Protein AF-A0A7S2D6R3-F1 (afdb_monomer)

Sequence (116 aa):
TDEGGFSVARVTYSDDLDENDLMPSELEATLEKSEKLAELVPLWEALVRKTKSERVPDHLEKVRGDIGPMPADPSARALWVAALINPLPGMGVAYEIRPAILVAETASKRVEVALK

Organism: NCBI:txid236787

Mean predicted aligned error: 8.8 Å

Radius of gyration: 18.96 Å; Cα contacts (8 Å, |Δi|>4): 96; chains: 1; bounding box: 46×34×59 Å

Foldseek 3Di:
DDDDPDDDPPDDDDPPADPVPDDPVLVVVLLVLLVVLVVCVVVVVVVCVVVVLDPDPPNLVVLCVVLDDQDSDLLSNLVSLLCNQQPVVHSPPDDNQVVQLVPDRYSSSSSVSSVD

Structure (mmCIF, N/CA/C/O backbone):
data_AF-A0A7S2D6R3-F1
#
_entry.id   AF-A0A7S2D6R3-F1
#
loop_
_atom_site.group_PDB
_atom_site.id
_atom_site.type_symbol
_atom_site.label_atom_id
_atom_site.label_alt_id
_atom_site.label_comp_id
_atom_site.label_asym_id
_atom_site.label_entity_id
_atom_site.label_seq_id
_atom_site.pdbx_PDB_ins_code
_atom_site.Cartn_x
_atom_site.Cartn_y
_atom_site.Cartn_z
_atom_site.occupancy
_atom_site.B_iso_or_equiv
_atom_site.auth_seq_id
_atom_site.auth_comp_id
_atom_site.auth_asym_id
_atom_site.auth_atom_id
_atom_site.pdbx_PDB_model_num
ATOM 1 N N . THR A 1 1 ? -27.758 -23.585 -41.526 1.00 54.66 1 THR A N 1
ATOM 2 C CA . THR A 1 1 ? -26.889 -24.687 -41.077 1.00 54.66 1 THR A CA 1
ATOM 3 C C . THR A 1 1 ? -25.875 -24.842 -42.177 1.00 54.66 1 THR A C 1
ATOM 5 O O . THR A 1 1 ? -26.246 -25.303 -43.244 1.00 54.66 1 THR A O 1
ATOM 8 N N . ASP A 1 2 ? -24.709 -24.221 -42.144 1.00 45.75 2 ASP A N 1
ATOM 9 C CA . ASP A 1 2 ? -23.708 -23.941 -41.102 1.00 45.75 2 ASP A CA 1
ATOM 10 C C . ASP A 1 2 ? -22.897 -22.698 -41.597 1.00 45.75 2 ASP A C 1
ATOM 12 O O . ASP A 1 2 ? -23.130 -22.265 -42.721 1.00 45.75 2 ASP A O 1
ATOM 16 N N . GLU A 1 3 ? -22.004 -21.975 -40.913 1.00 46.28 3 GLU A N 1
ATOM 17 C CA . GLU A 1 3 ? -21.092 -22.293 -39.816 1.00 46.28 3 GLU A CA 1
ATOM 18 C C . GLU A 1 3 ? -20.435 -20.974 -39.321 1.00 46.28 3 GLU A C 1
ATOM 20 O O . GLU A 1 3 ? -19.996 -20.151 -40.122 1.00 46.28 3 GLU A O 1
ATOM 25 N N . GLY A 1 4 ? -20.359 -20.773 -38.001 1.00 50.31 4 GLY A N 1
ATOM 26 C CA . GLY A 1 4 ? -19.228 -20.110 -37.325 1.00 50.31 4 GLY A CA 1
ATOM 27 C C . GLY A 1 4 ? -18.845 -18.663 -37.677 1.00 50.31 4 GLY A C 1
ATOM 28 O O . GLY A 1 4 ? -17.738 -18.415 -38.145 1.00 50.31 4 GLY A O 1
ATOM 29 N N . GLY A 1 5 ? -19.680 -17.682 -37.323 1.00 50.44 5 GLY A N 1
ATOM 30 C CA . GLY A 1 5 ? -19.335 -16.251 -37.351 1.00 50.44 5 GLY A CA 1
ATOM 31 C C . GLY A 1 5 ? -18.432 -15.789 -36.198 1.00 50.44 5 GLY A C 1
ATOM 32 O O . GLY A 1 5 ? -18.817 -14.891 -35.454 1.00 50.44 5 GLY A O 1
ATOM 33 N N . PHE A 1 6 ? -17.243 -16.374 -36.037 1.00 52.97 6 PHE A N 1
ATOM 34 C CA . PHE A 1 6 ? -16.243 -15.888 -35.079 1.00 52.97 6 PHE A CA 1
ATOM 35 C C . PHE A 1 6 ? -14.984 -15.429 -35.814 1.00 52.97 6 PHE A C 1
ATOM 37 O O . PHE A 1 6 ? -14.222 -16.236 -36.343 1.00 52.97 6 PHE A O 1
ATOM 44 N N . SER A 1 7 ? -14.743 -14.117 -35.836 1.00 55.19 7 SER A N 1
ATOM 45 C CA . SER A 1 7 ? -13.450 -13.568 -36.236 1.00 55.19 7 SER A CA 1
ATOM 46 C C . SER A 1 7 ? -12.462 -13.773 -35.091 1.00 55.19 7 SER A C 1
ATOM 48 O O . SER A 1 7 ? -12.637 -13.199 -34.015 1.00 55.19 7 SER A O 1
ATOM 50 N N . VAL A 1 8 ? -11.425 -14.577 -35.314 1.00 54.44 8 VAL A N 1
ATOM 51 C CA . VAL A 1 8 ? -10.291 -14.680 -34.391 1.00 54.44 8 VAL A CA 1
ATOM 52 C C . VAL A 1 8 ? -9.673 -13.288 -34.267 1.00 54.44 8 VAL A C 1
ATOM 54 O O . VAL A 1 8 ? -9.152 -12.747 -35.244 1.00 54.44 8 VAL A O 1
ATOM 57 N N . ALA A 1 9 ? -9.778 -12.674 -33.088 1.00 57.47 9 ALA A N 1
ATOM 58 C CA . ALA A 1 9 ? -9.101 -11.415 -32.817 1.00 57.47 9 ALA A CA 1
ATOM 59 C C . ALA A 1 9 ? -7.593 -11.644 -32.971 1.00 57.47 9 ALA A C 1
ATOM 61 O O . ALA A 1 9 ? -7.029 -12.562 -32.375 1.00 57.47 9 ALA A O 1
ATOM 62 N N . ARG A 1 10 ? -6.941 -10.828 -33.802 1.00 46.16 10 ARG A N 1
ATOM 63 C CA . ARG A 1 10 ? -5.490 -10.861 -33.984 1.00 46.16 10 ARG A CA 1
ATOM 64 C C . ARG A 1 10 ? -4.854 -10.252 -32.735 1.00 46.16 10 ARG A C 1
ATOM 66 O O . ARG A 1 10 ? -4.629 -9.051 -32.678 1.00 46.16 10 ARG A O 1
ATOM 73 N N . VAL A 1 11 ? -4.6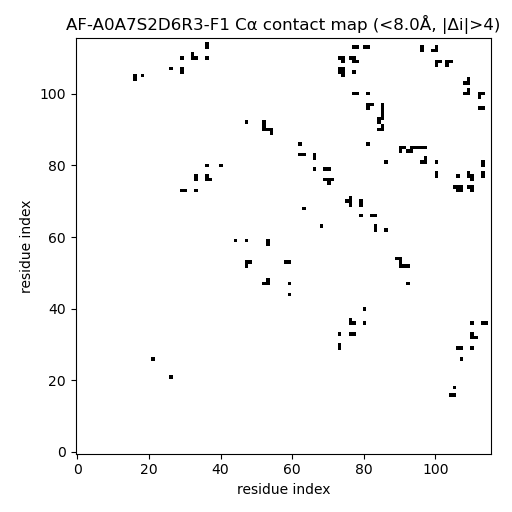51 -11.081 -31.716 1.00 54.34 11 VAL A N 1
ATOM 74 C CA . VAL A 1 11 ? -3.940 -10.701 -30.495 1.00 54.34 11 VAL A CA 1
ATOM 75 C C . VAL A 1 11 ? -2.457 -10.648 -30.836 1.00 54.34 11 VAL A C 1
ATOM 77 O O . VAL A 1 11 ? -1.811 -11.677 -31.017 1.00 54.34 11 VAL A O 1
ATOM 80 N N . THR A 1 12 ? -1.927 -9.442 -30.976 1.00 48.41 12 THR A N 1
ATOM 81 C CA . THR A 1 12 ? -0.494 -9.192 -30.847 1.00 48.41 12 THR A CA 1
ATOM 82 C C . THR A 1 12 ? -0.225 -8.900 -29.385 1.00 48.41 12 THR A C 1
ATOM 84 O O . THR A 1 12 ? -0.788 -7.951 -28.8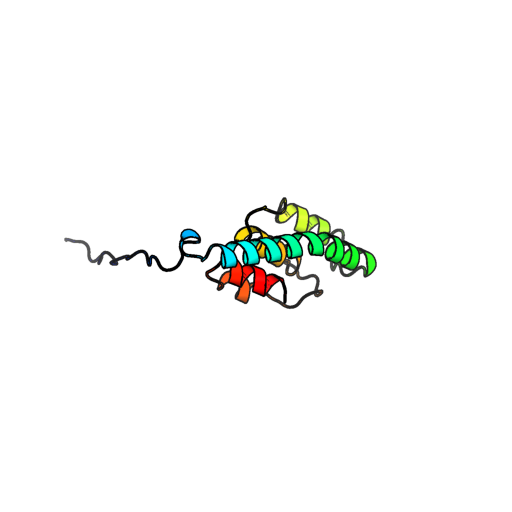39 1.00 48.41 12 THR A O 1
ATOM 87 N N . TYR A 1 13 ? 0.608 -9.726 -28.754 1.00 51.16 13 TYR A N 1
ATOM 88 C CA . TYR A 1 13 ? 1.263 -9.326 -27.518 1.00 51.16 13 TYR A CA 1
ATOM 89 C C . TYR A 1 13 ? 2.069 -8.071 -27.856 1.00 51.16 13 TYR A C 1
ATOM 91 O O . TYR A 1 13 ? 2.856 -8.077 -28.799 1.00 51.16 13 TYR A O 1
ATOM 99 N N . SER A 1 14 ? 1.741 -6.964 -27.199 1.00 49.88 14 SER A N 1
ATOM 100 C CA . SER A 1 14 ? 2.591 -5.784 -27.235 1.00 49.88 14 SER A CA 1
ATOM 101 C C . SER A 1 14 ? 3.783 -6.133 -26.350 1.00 49.88 14 SER A C 1
ATOM 103 O O . SER A 1 14 ? 3.605 -6.464 -25.179 1.00 49.88 14 SER A O 1
ATOM 105 N N . ASP A 1 15 ? 4.975 -6.123 -26.941 1.00 48.41 15 ASP A N 1
ATOM 106 C CA . ASP A 1 15 ? 6.249 -6.306 -26.238 1.00 48.41 15 ASP A CA 1
ATOM 107 C C . ASP A 1 15 ? 6.555 -5.113 -25.303 1.00 48.41 15 ASP A C 1
ATOM 109 O O . ASP A 1 15 ? 7.606 -5.063 -24.684 1.00 48.41 15 ASP A O 1
ATOM 113 N N . ASP A 1 16 ? 5.643 -4.143 -25.154 1.00 49.28 16 ASP A N 1
ATOM 114 C CA . ASP A 1 16 ? 5.930 -2.844 -24.535 1.00 49.28 16 ASP A CA 1
ATOM 115 C C . ASP A 1 16 ? 6.027 -2.876 -22.997 1.00 49.28 16 ASP A C 1
ATOM 117 O O . ASP A 1 16 ? 6.115 -1.817 -22.376 1.00 49.28 16 ASP A O 1
ATOM 121 N N . LEU A 1 17 ? 5.964 -4.045 -22.349 1.00 52.66 17 LEU A N 1
ATOM 122 C CA . LEU A 1 17 ? 5.870 -4.149 -20.887 1.00 52.66 17 LEU A CA 1
ATOM 123 C C . LEU A 1 17 ? 6.591 -5.372 -20.307 1.00 52.66 17 LEU A C 1
ATOM 125 O O . LEU A 1 17 ? 6.100 -5.969 -19.346 1.00 52.66 17 LEU A O 1
ATOM 129 N N . ASP A 1 18 ? 7.740 -5.764 -20.856 1.00 53.62 18 ASP A N 1
ATOM 130 C CA . ASP A 1 18 ? 8.614 -6.665 -20.110 1.00 53.62 18 ASP A CA 1
ATOM 131 C C . ASP A 1 18 ? 9.485 -5.828 -19.160 1.00 53.62 18 ASP A C 1
ATOM 133 O O . ASP A 1 18 ? 10.173 -4.898 -19.579 1.00 53.62 18 ASP A O 1
ATOM 137 N N . GLU A 1 19 ? 9.476 -6.132 -17.860 1.00 52.06 19 GLU A N 1
ATOM 138 C CA . GLU A 1 19 ? 10.388 -5.492 -16.891 1.00 52.06 19 GLU A CA 1
ATOM 139 C C . GLU A 1 19 ? 11.866 -5.701 -17.283 1.00 52.06 19 GLU A C 1
ATOM 141 O O . GLU A 1 19 ? 12.746 -4.976 -16.816 1.00 52.06 19 GLU A O 1
ATOM 146 N N . ASN A 1 20 ? 12.114 -6.648 -18.195 1.00 52.19 20 ASN A N 1
ATOM 147 C CA . ASN A 1 20 ? 13.385 -6.920 -18.855 1.00 52.19 20 ASN A CA 1
ATOM 148 C C . 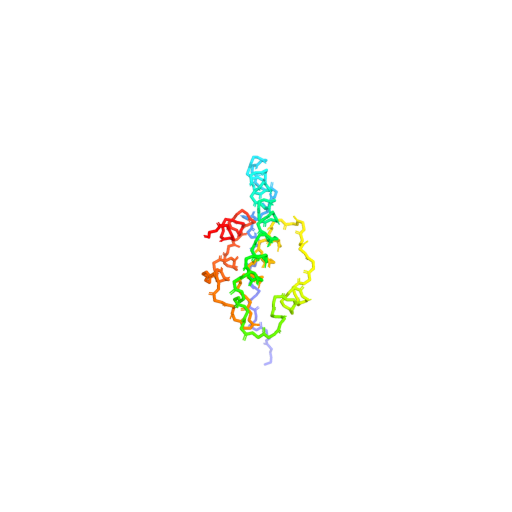ASN A 1 20 ? 13.873 -5.809 -19.811 1.00 52.19 20 ASN A C 1
ATOM 150 O O . ASN A 1 20 ? 15.062 -5.801 -20.129 1.00 52.19 20 ASN A O 1
ATOM 154 N N . ASP A 1 21 ? 13.013 -4.872 -20.229 1.00 60.00 21 ASP A N 1
ATOM 155 C CA . ASP A 1 21 ? 13.383 -3.730 -21.086 1.00 60.00 21 ASP A CA 1
ATOM 156 C C . ASP A 1 21 ? 13.747 -2.462 -20.293 1.00 60.00 21 ASP A C 1
ATOM 158 O O . ASP A 1 21 ? 14.126 -1.439 -20.873 1.00 60.00 21 ASP A O 1
ATOM 162 N N . LEU A 1 22 ? 13.663 -2.507 -18.959 1.00 65.31 22 LEU A N 1
ATOM 163 C CA . LEU A 1 22 ? 14.112 -1.403 -18.116 1.00 65.31 22 LEU A CA 1
ATOM 164 C C . LEU A 1 22 ? 15.634 -1.302 -18.127 1.00 65.31 22 LEU A C 1
ATOM 166 O O . LEU A 1 22 ? 16.359 -2.292 -17.984 1.00 65.31 22 LEU A O 1
ATOM 170 N N . MET A 1 23 ? 16.137 -0.070 -18.193 1.00 79.06 23 MET A N 1
ATOM 171 C CA . MET A 1 23 ? 17.556 0.160 -17.963 1.00 79.06 23 MET A CA 1
ATOM 172 C C . MET A 1 23 ? 17.899 -0.300 -16.535 1.00 79.06 23 MET A C 1
ATOM 174 O O . MET A 1 23 ? 17.127 -0.027 -15.611 1.00 79.06 23 MET A O 1
ATOM 178 N N . PRO A 1 24 ? 19.065 -0.931 -16.288 1.00 83.88 24 PRO A N 1
ATOM 179 C CA . PRO A 1 24 ? 19.418 -1.432 -14.955 1.00 83.88 24 PRO A CA 1
ATOM 180 C C . PRO A 1 24 ? 19.277 -0.394 -13.829 1.00 83.88 24 PRO A C 1
ATOM 182 O O . PRO A 1 24 ? 18.852 -0.725 -12.726 1.00 83.88 24 PRO A O 1
ATOM 185 N N . SER A 1 25 ? 19.555 0.880 -14.123 1.00 87.00 25 SER A N 1
ATOM 186 C CA . SER A 1 25 ? 19.377 1.994 -13.185 1.00 87.00 25 SER A CA 1
ATOM 187 C C . SER A 1 25 ? 17.914 2.268 -12.812 1.00 87.00 25 SER A C 1
ATOM 189 O O . SER A 1 25 ? 17.633 2.715 -11.704 1.00 87.00 25 SER A O 1
ATOM 191 N N . GLU A 1 26 ? 16.970 2.036 -13.725 1.00 87.38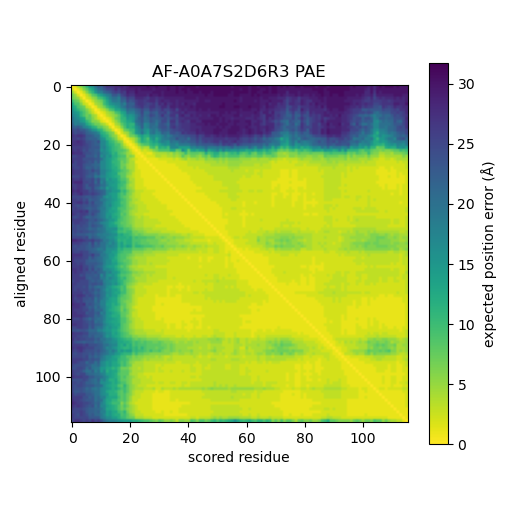 26 GLU A N 1
ATOM 192 C CA . GLU A 1 26 ? 15.535 2.227 -13.476 1.00 87.38 26 GLU A CA 1
ATOM 193 C C . GLU A 1 26 ? 14.972 1.095 -12.618 1.00 87.38 26 GLU A C 1
ATOM 195 O O . GLU A 1 26 ? 14.153 1.337 -11.725 1.00 87.38 26 GLU A O 1
ATOM 200 N N . LEU A 1 27 ? 15.452 -0.129 -12.847 1.00 89.06 27 LEU A N 1
ATOM 201 C CA . LEU A 1 27 ? 15.147 -1.275 -12.000 1.00 89.06 27 LEU A CA 1
ATOM 202 C C . LEU A 1 27 ? 15.671 -1.054 -10.574 1.00 89.06 27 LEU A C 1
ATOM 204 O O . LEU A 1 27 ? 14.910 -1.193 -9.618 1.00 89.06 27 LEU A O 1
ATOM 208 N N . GLU A 1 28 ? 16.930 -0.634 -10.422 1.00 93.25 28 GLU A N 1
ATOM 209 C CA . GLU A 1 28 ? 17.525 -0.330 -9.113 1.00 93.25 28 GLU A CA 1
ATOM 210 C C . GLU A 1 28 ? 16.745 0.766 -8.372 1.00 93.25 28 GLU A C 1
ATOM 212 O O . GLU A 1 28 ? 16.371 0.588 -7.212 1.00 93.25 28 GLU A O 1
ATOM 217 N N . ALA A 1 29 ? 16.393 1.858 -9.058 1.00 94.38 29 ALA A N 1
ATOM 218 C CA . ALA A 1 29 ? 15.581 2.924 -8.476 1.00 94.38 29 ALA A CA 1
ATOM 219 C C . ALA A 1 29 ? 14.175 2.444 -8.063 1.00 94.38 29 ALA A C 1
ATOM 221 O O . ALA A 1 29 ? 13.623 2.898 -7.057 1.00 94.38 29 ALA A O 1
ATOM 222 N N . THR A 1 30 ? 13.579 1.525 -8.827 1.00 95.62 30 THR A N 1
ATOM 223 C CA . THR A 1 30 ? 12.273 0.930 -8.505 1.00 95.62 30 THR A CA 1
ATOM 224 C C . THR A 1 30 ? 12.362 0.051 -7.260 1.00 95.62 30 THR A C 1
ATOM 226 O O . THR A 1 30 ? 11.500 0.147 -6.383 1.00 95.62 30 THR A O 1
ATOM 229 N N . LEU A 1 31 ? 13.420 -0.755 -7.143 1.00 96.38 31 LEU A N 1
ATOM 230 C CA . LEU A 1 31 ? 13.691 -1.574 -5.962 1.00 96.38 31 LEU A CA 1
ATOM 231 C C . LEU A 1 31 ? 13.919 -0.704 -4.722 1.00 96.38 31 LEU A C 1
ATOM 233 O O . LEU A 1 31 ? 13.299 -0.949 -3.692 1.00 96.38 31 LEU A O 1
ATOM 237 N N . GLU A 1 32 ? 14.715 0.362 -4.827 1.00 97.31 32 GLU A N 1
ATOM 238 C CA . GLU A 1 32 ? 14.962 1.284 -3.711 1.00 97.31 32 GLU A CA 1
ATOM 239 C C . GLU A 1 32 ? 13.660 1.926 -3.203 1.00 97.31 32 GLU A C 1
ATOM 241 O O . GLU A 1 32 ? 13.388 1.963 -2.001 1.00 97.31 32 GLU A O 1
ATOM 246 N N . LYS A 1 33 ? 12.811 2.408 -4.119 1.00 97.81 33 LYS A N 1
ATOM 247 C CA . LYS A 1 33 ? 11.494 2.958 -3.766 1.00 97.81 33 LYS A CA 1
ATOM 248 C C . LYS A 1 33 ? 10.572 1.894 -3.156 1.00 97.81 33 LYS A C 1
ATOM 250 O O . LYS A 1 33 ? 9.821 2.194 -2.229 1.00 97.81 33 LYS A O 1
ATOM 255 N N . SER A 1 34 ? 10.632 0.662 -3.655 1.00 98.06 34 SER A N 1
ATOM 256 C CA . SER A 1 34 ? 9.879 -0.464 -3.104 1.00 98.06 34 SER A CA 1
ATOM 257 C C . SER A 1 34 ? 10.310 -0.781 -1.670 1.00 98.06 34 SER A C 1
ATOM 259 O O . SER A 1 34 ? 9.461 -1.017 -0.810 1.00 98.06 34 SER A O 1
ATOM 261 N N . GLU A 1 35 ? 11.609 -0.774 -1.368 1.00 98.06 35 GLU A N 1
ATOM 262 C CA . GLU A 1 35 ? 12.115 -0.980 -0.001 1.00 98.06 35 GLU A CA 1
ATOM 263 C C . GLU A 1 35 ? 11.684 0.153 0.935 1.00 98.06 35 GLU A C 1
ATOM 265 O O . GLU A 1 35 ? 11.192 -0.106 2.031 1.00 98.06 35 GLU A O 1
ATOM 270 N N . LYS A 1 36 ? 11.704 1.404 0.463 1.00 97.75 36 LYS A N 1
ATOM 271 C CA . LYS A 1 36 ? 11.143 2.536 1.220 1.00 97.75 36 L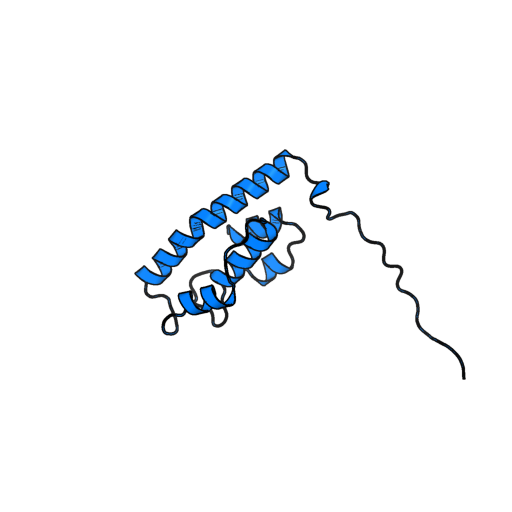YS A CA 1
ATOM 272 C C . LYS A 1 36 ? 9.668 2.331 1.582 1.00 97.75 36 LYS A C 1
ATOM 274 O O . LYS A 1 36 ? 9.268 2.660 2.695 1.00 97.75 36 LYS A O 1
ATOM 279 N N . LEU A 1 37 ? 8.851 1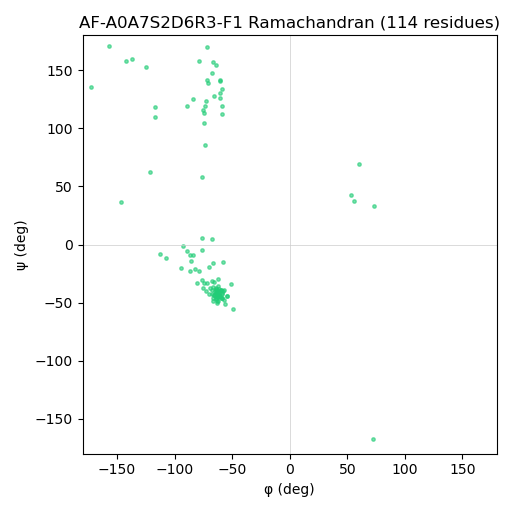.761 0.689 1.00 96.31 37 LEU A N 1
ATOM 280 C CA . LEU A 1 37 ? 7.466 1.403 1.027 1.00 96.31 37 LEU A CA 1
ATOM 281 C C . LEU A 1 37 ? 7.402 0.379 2.165 1.00 96.31 37 LEU A C 1
ATOM 283 O O . LEU A 1 37 ? 6.604 0.548 3.085 1.00 96.31 37 LEU A O 1
ATOM 287 N N . ALA A 1 38 ? 8.247 -0.655 2.126 1.00 97.44 38 ALA A N 1
ATOM 288 C CA . ALA A 1 38 ? 8.304 -1.669 3.178 1.00 97.44 38 ALA A CA 1
ATOM 289 C C . ALA A 1 38 ? 8.655 -1.060 4.547 1.00 97.44 38 ALA A C 1
ATOM 291 O O . ALA A 1 38 ? 8.055 -1.427 5.558 1.00 97.44 38 ALA A O 1
ATOM 292 N N . GLU A 1 39 ? 9.574 -0.092 4.577 1.00 97.69 39 GLU A N 1
ATOM 293 C CA . GLU A 1 39 ? 9.969 0.629 5.793 1.00 97.69 39 GLU A CA 1
ATOM 294 C C . GLU A 1 39 ? 8.854 1.526 6.360 1.00 97.69 39 GLU A C 1
ATOM 296 O O . GLU A 1 39 ? 8.759 1.705 7.578 1.00 97.69 39 GLU A O 1
ATOM 301 N N . LEU A 1 40 ? 7.982 2.076 5.507 1.00 96.62 40 LEU A N 1
ATOM 302 C CA . LEU A 1 40 ? 6.884 2.959 5.922 1.00 96.62 40 LEU A CA 1
ATOM 303 C C . LEU A 1 40 ? 5.703 2.210 6.553 1.00 96.62 40 LEU A C 1
ATOM 305 O O . LEU A 1 40 ? 5.049 2.751 7.447 1.00 96.62 40 LEU A O 1
ATOM 309 N N . VAL A 1 41 ? 5.444 0.966 6.139 1.00 96.81 41 VAL A N 1
ATOM 310 C CA . VAL A 1 41 ? 4.335 0.136 6.649 1.00 96.81 41 VAL A CA 1
ATOM 311 C C . VAL A 1 41 ? 4.263 0.096 8.185 1.00 96.81 41 VAL A C 1
ATOM 313 O O . VAL A 1 41 ? 3.221 0.479 8.725 1.00 96.81 41 VAL A O 1
ATOM 316 N N . PRO A 1 42 ? 5.319 -0.286 8.932 1.00 97.25 42 PRO A N 1
ATOM 317 C CA . PRO A 1 42 ? 5.245 -0.326 10.394 1.00 97.25 42 PRO A CA 1
ATOM 318 C C . PRO A 1 42 ? 4.994 1.053 11.024 1.00 97.25 42 PRO A C 1
ATOM 320 O O . PRO A 1 42 ? 4.359 1.140 12.077 1.00 97.25 42 PRO A O 1
ATOM 323 N N . LEU A 1 43 ? 5.445 2.142 10.389 1.00 95.69 43 LEU A N 1
ATOM 324 C CA . LEU A 1 43 ? 5.189 3.503 10.868 1.00 95.69 43 LEU A CA 1
ATOM 325 C C . LEU A 1 43 ? 3.713 3.879 10.706 1.00 95.69 43 LEU A C 1
ATOM 327 O O . LEU A 1 43 ? 3.116 4.440 11.627 1.00 95.69 43 LEU A O 1
ATOM 331 N N . TRP A 1 44 ? 3.103 3.539 9.571 1.00 95.25 44 TRP A N 1
ATOM 332 C CA . TRP A 1 44 ? 1.677 3.765 9.334 1.00 95.25 44 TRP A CA 1
ATOM 333 C C . TRP A 1 44 ? 0.798 2.924 10.257 1.00 95.25 44 TRP A C 1
ATOM 335 O O . TRP A 1 44 ? -0.139 3.454 10.856 1.00 95.25 44 TRP A O 1
ATOM 345 N N . GLU A 1 45 ? 1.128 1.647 10.449 1.00 95.38 45 GLU A N 1
ATOM 346 C CA . GLU A 1 45 ? 0.434 0.775 11.401 1.00 95.38 45 GLU A CA 1
ATOM 347 C C . GLU A 1 45 ? 0.504 1.343 12.828 1.00 95.38 45 GLU A C 1
ATOM 349 O O . GLU A 1 45 ? -0.511 1.442 13.523 1.00 95.38 45 GLU A O 1
ATOM 354 N N . ALA A 1 46 ? 1.688 1.790 13.259 1.00 95.19 46 ALA A N 1
ATOM 355 C CA . ALA A 1 46 ? 1.866 2.427 14.560 1.00 95.19 46 ALA A CA 1
ATOM 356 C C . ALA A 1 46 ? 1.045 3.720 14.692 1.00 95.19 46 ALA A C 1
ATOM 358 O O . ALA A 1 46 ? 0.474 3.978 15.756 1.00 95.19 46 ALA A O 1
ATOM 359 N N . LEU A 1 47 ? 0.947 4.519 13.624 1.00 93.19 47 LEU A N 1
ATOM 360 C CA . LEU A 1 47 ? 0.113 5.719 13.602 1.00 93.19 47 LEU A CA 1
ATOM 361 C C . LEU A 1 47 ? -1.365 5.376 13.767 1.00 93.19 47 LEU A C 1
ATOM 363 O O . LEU A 1 47 ? -1.980 5.930 14.671 1.00 93.19 47 LEU A O 1
ATOM 367 N N . VAL A 1 48 ? -1.907 4.431 12.990 1.00 92.94 48 VAL A N 1
ATOM 368 C CA . VAL A 1 48 ? -3.314 3.994 13.095 1.00 92.94 48 VAL A CA 1
ATOM 369 C C . VAL A 1 48 ? -3.653 3.556 14.520 1.00 92.94 48 VAL A C 1
ATOM 371 O O . VAL A 1 48 ? -4.677 3.975 15.073 1.00 92.94 48 VAL A O 1
ATOM 374 N N . ARG A 1 49 ? -2.767 2.773 15.150 1.00 93.88 49 ARG A N 1
ATOM 375 C CA . ARG A 1 49 ? -2.918 2.333 16.547 1.00 93.88 49 ARG A CA 1
ATOM 376 C C . ARG A 1 49 ? -2.883 3.508 17.521 1.00 93.88 49 ARG A C 1
ATOM 378 O O . ARG A 1 49 ? -3.734 3.607 18.404 1.00 93.88 49 ARG A O 1
ATOM 385 N N . LYS A 1 50 ? -1.917 4.417 17.358 1.00 94.62 50 LYS A N 1
ATOM 386 C CA . LYS A 1 50 ? -1.736 5.592 18.223 1.00 94.62 50 LYS A CA 1
ATOM 387 C C . LYS A 1 50 ? -2.920 6.556 18.142 1.00 94.62 50 LYS A C 1
ATOM 389 O O . LYS A 1 50 ? -3.339 7.087 19.169 1.00 94.62 50 LYS A O 1
ATOM 394 N N . THR A 1 51 ? -3.448 6.797 16.946 1.00 92.06 51 THR A N 1
ATOM 395 C CA . THR A 1 51 ? -4.551 7.738 16.704 1.00 92.06 51 THR A CA 1
ATOM 396 C C . THR A 1 51 ? -5.926 7.109 16.890 1.00 92.06 51 THR A C 1
ATOM 398 O O . THR A 1 51 ? -6.917 7.836 16.890 1.00 92.06 51 THR A O 1
ATOM 401 N N . LYS A 1 52 ? -5.997 5.782 17.067 1.00 91.25 52 LYS A N 1
ATOM 402 C CA . LYS A 1 52 ? -7.246 5.010 17.133 1.00 91.25 52 LYS A CA 1
ATOM 403 C C . LYS A 1 52 ? -8.138 5.271 15.916 1.00 91.25 52 LYS A C 1
ATOM 405 O O . LYS A 1 52 ? -9.343 5.459 16.046 1.00 91.25 52 LYS A O 1
ATOM 410 N N . SER A 1 53 ? -7.530 5.314 14.731 1.00 89.00 53 SER A N 1
ATOM 411 C CA . SER A 1 53 ? -8.232 5.638 13.481 1.00 89.00 53 SER A CA 1
ATOM 412 C C . SER A 1 53 ? -9.095 4.496 12.930 1.00 89.00 53 SER A C 1
ATOM 414 O O . SER A 1 53 ? -9.797 4.683 11.934 1.00 89.00 53 SER A O 1
ATOM 416 N N . GLU A 1 54 ? -9.056 3.317 13.550 1.00 91.56 54 GLU A N 1
ATOM 417 C CA . GLU A 1 54 ? -9.894 2.186 13.164 1.00 91.56 54 GLU A CA 1
ATOM 418 C C . GLU A 1 54 ? -11.391 2.515 13.285 1.00 91.56 54 GLU A C 1
ATOM 420 O O . GLU A 1 54 ? -11.839 3.183 1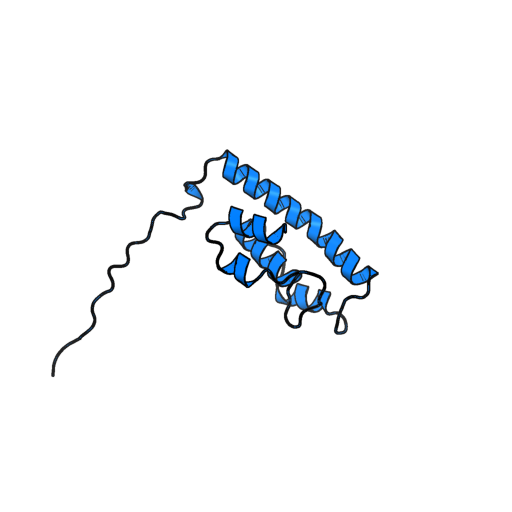4.215 1.00 91.56 54 GLU A O 1
ATOM 425 N N . ARG A 1 55 ? -12.185 2.032 12.324 1.00 89.81 55 ARG A N 1
ATOM 426 C CA . ARG A 1 55 ? -13.642 2.262 12.274 1.00 89.81 55 ARG A CA 1
ATOM 427 C C . ARG A 1 55 ? -14.450 1.146 12.922 1.00 89.81 55 ARG A C 1
ATOM 429 O O . ARG A 1 55 ? -15.606 1.350 13.274 1.00 89.81 55 ARG A O 1
ATOM 436 N N . VAL A 1 56 ? -13.836 -0.021 13.064 1.00 89.00 56 VAL A N 1
ATOM 437 C CA . VAL A 1 56 ? -14.388 -1.214 13.704 1.00 89.00 56 VAL A CA 1
ATOM 438 C C . VAL A 1 56 ? -13.302 -1.828 14.591 1.00 89.00 56 VAL A C 1
ATOM 440 O O . VAL A 1 56 ? -12.131 -1.541 14.359 1.00 89.00 56 VAL A O 1
ATOM 443 N N . PRO A 1 57 ? -13.645 -2.661 15.588 1.00 91.62 57 PRO A N 1
ATOM 444 C CA . PRO A 1 57 ? -12.639 -3.324 16.415 1.00 91.62 57 PRO A CA 1
ATOM 445 C C . PRO A 1 57 ? -11.687 -4.195 15.587 1.00 91.62 57 PRO A C 1
ATOM 447 O O . PRO A 1 57 ? -12.150 -4.971 14.736 1.00 91.62 57 PRO A O 1
ATOM 450 N N . ASP A 1 58 ? -10.390 -4.068 15.869 1.00 93.31 58 ASP A N 1
ATOM 451 C CA . ASP A 1 58 ? -9.285 -4.825 15.269 1.00 93.31 58 ASP A CA 1
ATOM 452 C C . ASP A 1 58 ? -9.256 -4.718 13.738 1.00 93.31 58 ASP A C 1
ATOM 454 O O . ASP A 1 58 ? -9.012 -5.692 13.022 1.00 93.31 58 ASP A O 1
ATOM 458 N N . HIS A 1 59 ? -9.588 -3.537 13.211 1.00 94.00 59 HIS A N 1
ATOM 459 C CA . HIS A 1 59 ? -9.740 -3.345 11.773 1.00 94.00 59 HIS A CA 1
ATOM 460 C C . HIS A 1 59 ? -8.421 -3.559 11.032 1.00 94.00 59 HIS A C 1
ATOM 462 O O . HIS A 1 59 ? -8.410 -4.244 10.011 1.00 94.00 59 HIS A O 1
ATOM 468 N N . LEU A 1 60 ? -7.318 -3.015 11.557 1.00 94.94 60 LEU A N 1
ATOM 469 C CA . LEU A 1 60 ? -6.000 -3.161 10.947 1.00 94.94 60 LEU A CA 1
ATOM 470 C C . LEU A 1 60 ? -5.581 -4.636 10.878 1.00 94.94 60 LEU A C 1
ATOM 472 O O . LEU A 1 60 ? -5.083 -5.094 9.852 1.00 94.94 60 LEU A O 1
ATOM 476 N N . GLU A 1 61 ? -5.873 -5.396 11.932 1.00 95.69 61 GLU A N 1
ATOM 477 C CA . GLU A 1 61 ? -5.539 -6.820 12.019 1.00 95.69 61 GLU A CA 1
ATOM 478 C C . GLU A 1 61 ? -6.350 -7.682 11.064 1.00 95.69 61 GLU A C 1
ATOM 480 O O . GLU A 1 61 ? -5.809 -8.612 10.468 1.00 95.69 61 GLU A O 1
ATOM 485 N N . LYS A 1 62 ? -7.628 -7.353 10.872 1.00 95.62 62 LYS A N 1
ATOM 486 C CA . LYS A 1 62 ? -8.464 -8.016 9.866 1.00 95.62 62 LYS A CA 1
ATOM 487 C C . LYS A 1 62 ? -7.925 -7.772 8.464 1.00 95.62 62 LYS A C 1
ATOM 489 O O . LYS A 1 62 ? -7.691 -8.731 7.741 1.00 95.62 62 LYS A O 1
ATOM 494 N N . VAL A 1 63 ? -7.624 -6.514 8.131 1.00 95.62 63 VAL A N 1
ATOM 495 C CA . VAL A 1 63 ? -7.030 -6.156 6.835 1.00 95.62 63 VAL A CA 1
ATOM 496 C C . VAL A 1 63 ? -5.724 -6.918 6.615 1.00 95.62 63 VAL A C 1
ATOM 498 O O . VAL A 1 63 ? -5.558 -7.538 5.572 1.00 95.62 63 VAL A O 1
ATOM 501 N N . ARG A 1 64 ? -4.830 -6.944 7.612 1.00 95.94 64 ARG A N 1
ATOM 502 C CA . ARG A 1 64 ? -3.573 -7.714 7.580 1.00 95.94 64 ARG A CA 1
ATOM 503 C C . ARG A 1 64 ? -3.796 -9.211 7.365 1.00 95.94 64 ARG A C 1
ATOM 505 O O . ARG A 1 64 ? -3.026 -9.835 6.639 1.00 95.94 64 ARG A O 1
ATOM 512 N N . GLY A 1 65 ? -4.818 -9.778 8.001 1.00 97.00 65 GLY A N 1
ATOM 513 C CA . GLY A 1 65 ? -5.214 -11.172 7.813 1.00 97.00 65 GLY A CA 1
ATOM 514 C C . GLY A 1 65 ? -5.684 -11.460 6.387 1.00 97.00 65 GLY A C 1
ATOM 515 O O . GLY A 1 65 ? -5.277 -12.464 5.809 1.00 97.00 65 GLY A O 1
ATOM 516 N N . ASP A 1 66 ? -6.473 -10.555 5.809 1.00 95.31 66 ASP A N 1
ATOM 517 C CA . ASP A 1 66 ? -7.063 -10.717 4.477 1.00 95.31 66 ASP A CA 1
ATOM 518 C C . ASP A 1 66 ? -6.032 -10.569 3.346 1.00 95.31 66 ASP A C 1
ATOM 520 O O . ASP A 1 66 ? -6.065 -11.324 2.375 1.00 95.31 66 ASP A O 1
ATOM 524 N N . ILE A 1 67 ? -5.101 -9.612 3.459 1.00 96.38 67 ILE A N 1
ATOM 525 C CA . ILE A 1 67 ? -4.105 -9.330 2.406 1.00 96.38 67 ILE A CA 1
ATOM 526 C C . ILE A 1 67 ? -2.853 -10.217 2.493 1.00 96.38 67 ILE A C 1
ATOM 528 O O . ILE A 1 67 ? -2.068 -10.270 1.546 1.00 96.38 67 ILE A O 1
ATOM 532 N N . GLY A 1 68 ? -2.652 -10.915 3.614 1.00 97.12 68 GLY A N 1
ATOM 533 C CA . GLY A 1 68 ? -1.527 -11.826 3.820 1.00 97.12 68 GLY A CA 1
ATOM 534 C C . GLY A 1 68 ? -0.169 -11.131 4.023 1.00 97.12 68 GLY A C 1
ATOM 535 O O . GLY A 1 68 ? -0.106 -9.927 4.288 1.00 97.12 68 GLY A O 1
ATOM 536 N N . PRO A 1 69 ? 0.949 -11.880 3.958 1.00 97.62 69 PRO A N 1
ATOM 537 C CA . PRO A 1 69 ? 2.286 -11.326 4.156 1.00 97.62 69 PRO A CA 1
ATOM 538 C C . PRO A 1 69 ? 2.684 -10.375 3.021 1.00 97.62 69 PRO A C 1
ATOM 540 O O . PRO A 1 69 ? 2.330 -10.587 1.863 1.00 97.62 69 PRO A O 1
ATOM 543 N N . MET A 1 70 ? 3.471 -9.351 3.353 1.00 98.19 70 MET A N 1
ATOM 544 C CA . MET A 1 70 ? 3.974 -8.396 2.369 1.00 98.19 70 MET A CA 1
ATOM 545 C C . MET A 1 70 ? 4.938 -9.085 1.381 1.00 98.19 70 MET A C 1
ATOM 547 O O . MET A 1 70 ? 5.896 -9.726 1.822 1.00 98.19 70 MET A O 1
ATOM 551 N N . PRO A 1 71 ? 4.721 -8.955 0.061 1.00 97.75 71 PRO A N 1
ATOM 552 C CA . PRO A 1 71 ? 5.574 -9.576 -0.947 1.00 97.75 71 PRO A CA 1
ATOM 553 C C . PRO A 1 71 ? 6.884 -8.800 -1.172 1.00 97.75 71 PRO A C 1
ATOM 555 O O . PRO A 1 71 ? 6.992 -7.599 -0.901 1.00 97.75 71 PRO A O 1
ATOM 558 N N . ALA A 1 72 ? 7.893 -9.503 -1.697 1.00 95.19 72 ALA A N 1
ATOM 559 C CA . ALA A 1 72 ? 9.188 -8.917 -2.044 1.00 95.19 72 ALA A CA 1
ATOM 560 C C . ALA A 1 72 ? 9.173 -8.181 -3.397 1.00 95.19 72 ALA A C 1
ATOM 562 O O . ALA A 1 72 ? 9.857 -7.174 -3.549 1.00 95.19 72 ALA A O 1
ATOM 563 N N . ASP A 1 73 ? 8.378 -8.675 -4.347 1.00 96.94 73 ASP A N 1
ATOM 564 C CA . ASP A 1 73 ? 8.229 -8.094 -5.681 1.00 96.94 73 ASP A CA 1
ATOM 565 C C . ASP A 1 73 ? 7.688 -6.647 -5.618 1.00 96.94 73 ASP A C 1
ATOM 567 O O . ASP A 1 73 ? 6.677 -6.423 -4.943 1.00 96.94 73 ASP A O 1
ATOM 571 N N . PRO A 1 74 ? 8.302 -5.661 -6.304 1.00 96.81 74 PRO A N 1
ATOM 572 C CA . PRO A 1 74 ? 7.883 -4.260 -6.230 1.00 96.81 74 PRO A CA 1
ATOM 573 C C . PRO A 1 74 ? 6.436 -3.996 -6.642 1.00 96.81 74 PRO A C 1
ATOM 575 O O . PRO A 1 74 ? 5.728 -3.236 -5.976 1.00 96.81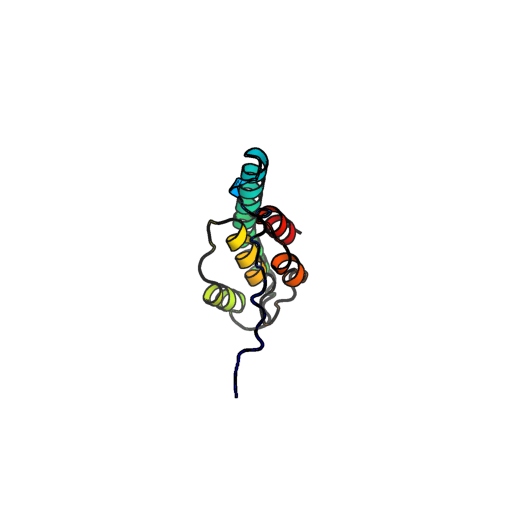 74 PRO A O 1
ATOM 578 N N . SER A 1 75 ? 5.977 -4.632 -7.720 1.00 97.12 75 SER A N 1
ATOM 579 C CA . SER A 1 75 ? 4.619 -4.452 -8.233 1.00 97.12 75 SER A CA 1
ATOM 580 C C . SER A 1 75 ? 3.593 -5.004 -7.245 1.00 97.12 75 SER A C 1
ATOM 582 O O . SER A 1 75 ? 2.643 -4.313 -6.859 1.00 97.12 75 SER A O 1
ATOM 584 N N . ALA A 1 76 ? 3.819 -6.228 -6.768 1.00 97.81 76 ALA A N 1
ATOM 585 C CA . ALA A 1 76 ? 2.982 -6.874 -5.771 1.00 97.81 76 ALA A CA 1
ATOM 586 C C . ALA A 1 76 ? 3.009 -6.125 -4.432 1.00 97.81 76 ALA A C 1
ATOM 588 O O . ALA A 1 76 ? 1.969 -5.993 -3.789 1.00 97.81 76 ALA A O 1
ATOM 589 N N . ARG A 1 77 ? 4.164 -5.590 -4.014 1.00 98.38 77 ARG A N 1
ATOM 590 C CA . ARG A 1 77 ? 4.298 -4.827 -2.766 1.00 98.38 77 ARG A CA 1
ATOM 591 C C . ARG A 1 77 ? 3.504 -3.535 -2.827 1.00 98.38 77 ARG A C 1
ATOM 593 O O . ARG A 1 77 ? 2.788 -3.224 -1.881 1.00 98.38 77 ARG A O 1
ATOM 600 N N . ALA A 1 78 ? 3.569 -2.818 -3.945 1.00 98.25 78 ALA A N 1
ATOM 601 C CA . ALA A 1 78 ? 2.787 -1.606 -4.138 1.00 98.25 78 ALA A CA 1
ATOM 602 C C . ALA A 1 78 ? 1.272 -1.893 -4.073 1.00 98.25 78 ALA A C 1
ATOM 604 O O . ALA A 1 78 ? 0.538 -1.177 -3.390 1.00 98.25 78 ALA A O 1
ATOM 605 N N . LEU A 1 79 ? 0.801 -2.975 -4.707 1.00 98.12 79 LEU A N 1
ATOM 606 C CA . LEU A 1 79 ? -0.601 -3.410 -4.615 1.00 98.12 79 LEU A CA 1
ATOM 607 C C . LEU A 1 79 ? -1.002 -3.815 -3.191 1.00 98.12 79 LEU A C 1
ATOM 609 O O . LEU A 1 79 ? -2.077 -3.440 -2.722 1.00 98.12 79 LEU A O 1
ATOM 613 N N . TRP A 1 80 ? -0.131 -4.545 -2.495 1.00 98.12 80 TRP A N 1
ATOM 614 C CA . TRP A 1 80 ? -0.331 -4.939 -1.103 1.00 98.12 80 TRP 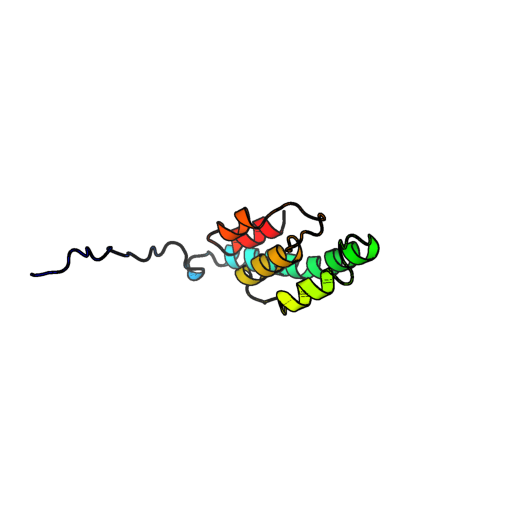A CA 1
ATOM 615 C C . TRP A 1 80 ? -0.461 -3.708 -0.192 1.00 98.12 80 TRP A C 1
ATOM 617 O O . TRP A 1 80 ? -1.393 -3.619 0.606 1.00 98.12 80 TRP A O 1
ATOM 627 N N . VAL A 1 81 ? 0.407 -2.705 -0.374 1.00 97.62 81 VAL A N 1
ATOM 628 C CA . VAL A 1 81 ? 0.341 -1.426 0.350 1.00 97.62 81 VAL A CA 1
ATOM 629 C C . VAL A 1 81 ? -0.958 -0.681 0.049 1.00 97.62 81 VAL A C 1
ATOM 631 O O . VAL A 1 81 ? -1.610 -0.209 0.978 1.00 97.62 81 VAL A O 1
ATOM 634 N N . ALA A 1 82 ? -1.377 -0.604 -1.217 1.00 97.00 82 ALA A N 1
ATOM 635 C CA . ALA A 1 82 ? -2.637 0.043 -1.580 1.00 97.00 82 ALA A CA 1
ATOM 636 C C . ALA A 1 82 ? -3.845 -0.618 -0.896 1.00 97.00 82 ALA A C 1
ATOM 638 O O . ALA A 1 82 ? -4.742 0.080 -0.419 1.00 97.00 82 ALA A O 1
ATOM 639 N N . ALA A 1 83 ? -3.850 -1.951 -0.790 1.00 96.56 83 ALA A N 1
ATOM 640 C CA . ALA A 1 83 ? -4.884 -2.685 -0.067 1.00 96.56 83 ALA A CA 1
ATOM 641 C C . ALA A 1 83 ? -4.855 -2.405 1.449 1.00 96.56 83 ALA A C 1
ATOM 643 O O . ALA A 1 83 ? -5.914 -2.282 2.065 1.00 96.56 83 ALA A O 1
ATOM 644 N N . LEU A 1 84 ? -3.664 -2.242 2.038 1.00 96.31 84 LEU A N 1
ATOM 645 C CA . LEU A 1 84 ? -3.497 -1.898 3.452 1.00 96.31 84 LEU A CA 1
ATOM 646 C C . LEU A 1 84 ? -4.014 -0.487 3.785 1.00 96.31 84 LEU A C 1
ATOM 648 O O . LEU A 1 84 ? -4.702 -0.310 4.791 1.00 96.31 84 LEU A O 1
ATOM 652 N N . ILE A 1 85 ? -3.674 0.525 2.974 1.00 94.69 85 ILE A N 1
ATOM 653 C CA . ILE A 1 85 ? -3.990 1.936 3.277 1.00 94.69 85 ILE A CA 1
ATOM 654 C C . ILE A 1 85 ? -5.382 2.367 2.791 1.00 94.69 85 ILE A C 1
ATOM 656 O O . ILE A 1 85 ? -5.977 3.302 3.340 1.00 94.69 85 ILE A O 1
ATOM 660 N N . ASN A 1 86 ? -5.943 1.675 1.794 1.00 95.06 86 ASN A N 1
ATOM 661 C CA . ASN A 1 86 ? -7.311 1.869 1.309 1.00 95.06 86 ASN A CA 1
ATOM 662 C C . ASN A 1 86 ? -8.147 0.575 1.413 1.00 95.06 86 ASN A C 1
ATOM 664 O O . ASN A 1 86 ? -8.622 0.064 0.392 1.00 95.06 86 ASN A O 1
ATOM 668 N N . PRO A 1 87 ? -8.366 0.041 2.632 1.00 93.81 87 PRO A N 1
ATOM 669 C CA . PRO A 1 87 ? -9.143 -1.178 2.821 1.00 93.81 87 PRO A CA 1
ATOM 670 C C . PRO A 1 87 ? -10.641 -0.955 2.576 1.00 93.81 87 PRO A C 1
ATOM 672 O O . PRO A 1 87 ? -11.125 0.177 2.471 1.00 93.81 87 PRO A O 1
ATOM 675 N N . LEU A 1 88 ? -11.394 -2.057 2.527 1.00 89.38 88 LEU A N 1
ATOM 676 C CA . LEU A 1 88 ? -12.856 -2.061 2.519 1.00 89.38 88 LEU A CA 1
ATOM 677 C C . LEU A 1 88 ? -13.379 -2.767 3.787 1.00 89.38 88 LEU A C 1
ATOM 679 O O . LEU A 1 88 ? -13.132 -3.960 3.935 1.00 89.38 88 LEU A O 1
ATOM 683 N N . PRO A 1 89 ? -14.136 -2.085 4.670 1.00 88.81 89 PRO A N 1
ATOM 684 C CA . PRO A 1 89 ? -14.473 -0.659 4.633 1.00 88.81 89 PRO A CA 1
ATOM 685 C C . PRO A 1 89 ? -13.243 0.245 4.848 1.00 88.81 89 PRO A C 1
ATOM 687 O O . PRO A 1 89 ? -12.248 -0.166 5.429 1.00 88.81 89 PRO A O 1
ATOM 690 N N . GLY A 1 90 ? -13.298 1.500 4.394 1.00 89.25 90 GLY A N 1
ATOM 691 C CA . GLY A 1 90 ? -12.165 2.427 4.512 1.00 89.25 90 GLY A CA 1
ATOM 692 C C . GLY A 1 90 ? -11.918 2.914 5.944 1.00 89.25 90 GLY A C 1
ATOM 693 O O . GLY A 1 90 ? -12.858 3.226 6.675 1.00 89.25 90 GLY A O 1
ATOM 694 N N . MET A 1 91 ? -10.647 3.058 6.338 1.00 87.75 91 MET A N 1
ATOM 695 C CA . MET A 1 91 ? -10.267 3.681 7.621 1.00 87.75 91 MET A CA 1
ATOM 696 C C . MET A 1 91 ? -10.318 5.222 7.582 1.00 87.75 91 MET A C 1
ATOM 698 O O . MET A 1 91 ? -10.514 5.872 8.611 1.00 87.75 91 MET A O 1
ATOM 702 N N . GLY A 1 92 ? -10.215 5.819 6.389 1.00 85.31 92 GLY A N 1
ATOM 703 C CA . GLY A 1 92 ? -10.229 7.274 6.195 1.00 85.31 92 GLY A CA 1
ATOM 704 C C . GLY A 1 92 ? -8.942 7.965 6.655 1.00 85.31 92 GLY A C 1
ATOM 705 O O . GLY A 1 92 ? -9.007 9.076 7.171 1.00 85.31 92 GLY A O 1
ATOM 706 N N . VAL A 1 93 ? -7.800 7.282 6.517 1.00 87.06 93 VAL A N 1
ATOM 707 C CA . VAL A 1 93 ? -6.465 7.763 6.928 1.00 87.06 93 VAL A CA 1
ATOM 708 C C . VAL A 1 93 ? -5.559 8.148 5.755 1.00 87.06 93 VAL A C 1
ATOM 710 O O . VAL A 1 93 ? -4.523 8.762 5.974 1.00 87.06 93 VAL A O 1
ATOM 713 N N . ALA A 1 94 ? -5.947 7.804 4.525 1.00 91.38 94 ALA A N 1
ATOM 714 C CA . ALA A 1 94 ? -5.183 8.052 3.307 1.00 91.38 94 ALA A CA 1
ATOM 715 C C . ALA A 1 94 ? -6.121 8.439 2.155 1.00 91.38 94 ALA A C 1
ATOM 717 O O . ALA A 1 94 ? -7.314 8.114 2.182 1.00 91.38 94 ALA A O 1
ATOM 718 N N . TYR A 1 95 ? -5.574 9.120 1.144 1.00 93.25 95 TYR A N 1
ATOM 719 C CA . TYR A 1 95 ? -6.268 9.350 -0.122 1.00 93.25 95 TYR A CA 1
ATOM 720 C C . TYR A 1 95 ? -6.527 8.026 -0.845 1.00 93.25 95 TYR A C 1
ATOM 722 O O . TYR A 1 95 ? -5.813 7.049 -0.639 1.00 93.25 95 TYR A O 1
ATOM 730 N N . GLU A 1 96 ? -7.559 7.997 -1.683 1.00 95.38 96 GLU A N 1
ATOM 731 C CA . GLU A 1 96 ? -7.894 6.831 -2.498 1.00 95.38 96 GLU A CA 1
ATOM 732 C C . GLU A 1 96 ? -6.914 6.691 -3.673 1.00 95.38 96 GLU A C 1
ATOM 734 O O . GLU A 1 96 ? -6.924 7.521 -4.584 1.00 95.38 96 GLU A O 1
ATOM 739 N N . ILE A 1 97 ? -6.094 5.636 -3.666 1.00 96.50 97 ILE A N 1
ATOM 740 C CA . ILE A 1 97 ? -5.082 5.362 -4.697 1.00 96.50 97 ILE A CA 1
ATOM 741 C C . ILE A 1 97 ? -5.379 4.118 -5.544 1.00 96.50 97 ILE A C 1
ATOM 743 O O . ILE A 1 97 ? -4.706 3.897 -6.555 1.00 96.50 97 ILE A O 1
ATOM 747 N N . ARG A 1 98 ? -6.392 3.308 -5.197 1.00 95.56 98 ARG A N 1
ATOM 748 C CA . ARG A 1 98 ? -6.672 2.028 -5.876 1.00 95.56 98 ARG A CA 1
ATOM 749 C C . ARG A 1 98 ? -6.943 2.181 -7.376 1.00 95.56 98 ARG A C 1
ATOM 751 O O . ARG A 1 98 ? -6.406 1.381 -8.138 1.00 95.56 98 ARG A O 1
ATOM 758 N N . PRO A 1 99 ? -7.701 3.187 -7.859 1.00 97.19 99 PRO A N 1
ATOM 759 C CA . PRO A 1 99 ? -7.868 3.366 -9.298 1.00 97.19 99 PRO A CA 1
ATOM 760 C C . PRO A 1 99 ? -6.534 3.637 -10.000 1.00 97.19 99 PRO A C 1
ATOM 762 O O . PRO A 1 99 ? -6.249 3.023 -11.020 1.00 97.19 99 PRO A O 1
ATOM 765 N N . ALA A 1 100 ? -5.696 4.508 -9.429 1.00 97.56 100 ALA A N 1
ATOM 766 C CA . ALA A 1 100 ? -4.426 4.912 -10.027 1.00 97.56 100 ALA A CA 1
ATOM 767 C C . ALA A 1 100 ? -3.404 3.766 -10.070 1.00 97.56 100 ALA A C 1
ATOM 769 O O . ALA A 1 100 ? -2.693 3.620 -11.061 1.00 97.56 100 ALA A O 1
ATOM 770 N N . ILE A 1 101 ? -3.344 2.935 -9.025 1.00 96.94 101 ILE A N 1
ATOM 771 C CA . ILE A 1 101 ? -2.395 1.817 -8.980 1.00 96.94 101 ILE A CA 1
ATOM 772 C C . ILE A 1 101 ? -2.816 0.659 -9.893 1.00 96.94 101 ILE A C 1
ATOM 774 O O . ILE A 1 101 ? -1.958 0.004 -10.477 1.00 96.94 101 ILE A O 1
ATOM 778 N N . LEU A 1 102 ? -4.124 0.428 -10.065 1.00 96.50 102 LEU A N 1
ATOM 779 C CA . LEU A 1 102 ? -4.638 -0.628 -10.943 1.00 96.50 102 LEU A CA 1
ATOM 780 C C . LEU A 1 102 ? -4.445 -0.305 -12.428 1.00 96.50 102 LEU A C 1
ATOM 782 O O . LEU A 1 102 ? -4.217 -1.220 -13.214 1.00 96.50 102 LEU A O 1
ATOM 786 N N . VAL A 1 103 ? -4.510 0.974 -12.814 1.00 97.06 103 VAL A N 1
ATOM 787 C CA . VAL A 1 103 ? -4.238 1.402 -14.200 1.00 97.06 103 VAL A CA 1
ATOM 788 C C . VAL A 1 103 ? -2.747 1.593 -14.488 1.00 97.06 103 VAL A C 1
ATOM 790 O O . VAL A 1 103 ? -2.370 1.798 -15.637 1.00 97.06 103 VAL A O 1
ATOM 793 N N . ALA A 1 104 ? -1.886 1.554 -13.469 1.00 95.75 104 ALA A N 1
ATOM 794 C CA . ALA A 1 104 ? -0.450 1.669 -13.663 1.00 95.75 104 ALA A CA 1
ATOM 795 C C . ALA A 1 104 ? 0.118 0.386 -14.293 1.00 95.75 104 ALA A C 1
ATOM 797 O O . ALA A 1 104 ? -0.006 -0.719 -13.755 1.00 95.75 104 ALA A O 1
ATOM 798 N N . GLU A 1 105 ? 0.772 0.569 -15.436 1.00 92.56 105 GLU A N 1
ATOM 799 C CA . GLU A 1 105 ? 1.251 -0.517 -16.300 1.00 92.56 105 GLU A CA 1
ATOM 800 C C . GLU A 1 105 ? 2.594 -1.105 -15.858 1.00 92.56 105 GLU A C 1
ATOM 802 O O . GLU A 1 105 ? 2.904 -2.232 -16.215 1.00 92.56 105 GLU A O 1
ATOM 807 N N . THR A 1 106 ? 3.386 -0.369 -15.071 1.00 93.75 106 THR A N 1
ATOM 808 C CA . THR A 1 106 ? 4.736 -0.791 -14.664 1.00 93.75 106 THR A CA 1
ATOM 809 C C . THR A 1 106 ? 4.895 -0.791 -13.148 1.00 93.75 106 THR A C 1
ATOM 811 O O . THR A 1 106 ? 4.252 -0.001 -12.445 1.00 93.75 106 THR A O 1
ATOM 814 N N . ALA A 1 107 ? 5.793 -1.638 -12.635 1.00 95.12 107 ALA A N 1
ATOM 815 C CA . ALA A 1 107 ? 6.146 -1.672 -11.216 1.00 95.12 107 ALA A CA 1
ATOM 816 C C . ALA A 1 107 ? 6.587 -0.296 -10.697 1.00 95.12 107 ALA A C 1
ATOM 818 O O . ALA A 1 107 ? 6.103 0.155 -9.662 1.00 95.12 107 ALA A O 1
ATOM 819 N N . SER A 1 108 ? 7.423 0.415 -11.462 1.00 95.50 108 SER A N 1
ATOM 820 C CA . SER A 1 108 ? 7.874 1.772 -11.128 1.00 95.50 108 SER A CA 1
ATOM 821 C C . SER A 1 108 ? 6.700 2.737 -10.927 1.00 95.50 108 SER A C 1
ATOM 823 O O . SER A 1 108 ? 6.583 3.352 -9.866 1.00 95.50 108 SER A O 1
ATOM 825 N N . LYS A 1 109 ? 5.753 2.794 -11.880 1.00 96.50 109 LYS A N 1
ATOM 826 C CA . LYS A 1 109 ? 4.548 3.635 -11.763 1.00 96.50 109 LYS A CA 1
ATOM 827 C C . LYS A 1 109 ? 3.691 3.236 -10.553 1.00 96.50 109 LYS A C 1
ATOM 829 O O . LYS A 1 109 ? 3.175 4.109 -9.860 1.00 96.50 109 LYS A O 1
ATOM 834 N N . ARG A 1 110 ? 3.535 1.935 -10.275 1.00 98.00 110 ARG A N 1
ATOM 835 C CA . ARG A 1 110 ? 2.758 1.445 -9.117 1.00 98.00 110 ARG A CA 1
ATOM 836 C C . ARG A 1 110 ? 3.386 1.859 -7.793 1.00 98.00 110 ARG A C 1
ATOM 838 O O . ARG A 1 110 ? 2.685 2.369 -6.920 1.00 98.00 110 ARG A O 1
ATOM 845 N N . VAL A 1 111 ? 4.698 1.684 -7.666 1.00 97.44 111 VAL A N 1
ATOM 846 C CA . VAL A 1 111 ? 5.468 2.093 -6.487 1.00 97.44 111 VAL A CA 1
ATOM 847 C C . VAL A 1 111 ? 5.395 3.611 -6.296 1.00 97.44 111 VAL A C 1
ATOM 849 O O . VAL A 1 111 ? 5.193 4.080 -5.179 1.00 97.44 111 VAL A O 1
ATOM 852 N N . GLU A 1 112 ? 5.477 4.395 -7.373 1.00 96.50 112 GLU A N 1
ATOM 853 C CA . GLU A 1 112 ? 5.317 5.852 -7.309 1.00 96.50 112 GLU A CA 1
ATOM 854 C C . GLU A 1 112 ? 3.925 6.289 -6.856 1.00 96.50 112 GLU A C 1
ATOM 856 O O . GLU A 1 112 ? 3.810 7.248 -6.099 1.00 96.50 112 GLU A O 1
ATOM 861 N N . VAL A 1 113 ? 2.867 5.607 -7.300 1.00 97.19 113 VAL A N 1
ATOM 862 C CA . VAL A 1 113 ? 1.502 5.879 -6.827 1.00 97.19 113 VAL A CA 1
ATOM 863 C C . VAL A 1 113 ? 1.373 5.573 -5.335 1.00 97.19 113 VAL A C 1
ATOM 865 O O . VAL A 1 113 ? 0.774 6.365 -4.617 1.00 97.19 113 VAL A O 1
ATOM 868 N N . ALA A 1 114 ? 1.953 4.468 -4.864 1.00 96.62 114 ALA A N 1
ATOM 869 C CA . ALA A 1 114 ? 1.896 4.072 -3.458 1.00 96.62 114 ALA A CA 1
ATOM 870 C C . ALA A 1 114 ? 2.714 4.980 -2.514 1.00 96.62 114 ALA A C 1
ATOM 872 O O . ALA A 1 114 ? 2.470 4.973 -1.311 1.00 96.62 114 ALA A O 1
ATOM 873 N N . LEU A 1 115 ? 3.673 5.753 -3.040 1.00 94.12 115 LEU A N 1
ATOM 874 C CA . LEU A 1 115 ? 4.498 6.698 -2.273 1.00 94.12 115 LEU A CA 1
ATOM 875 C C . LEU A 1 115 ? 3.906 8.116 -2.155 1.00 94.12 115 LEU A C 1
ATOM 877 O O . LEU A 1 115 ? 4.513 8.957 -1.489 1.00 94.12 115 LEU A O 1
ATOM 881 N N . LYS A 1 116 ? 2.785 8.408 -2.822 1.00 79.81 116 LYS A N 1
ATOM 882 C CA . LYS A 1 116 ? 2.127 9.727 -2.794 1.00 79.81 116 LYS A CA 1
ATOM 883 C C . LYS A 1 116 ? 1.217 9.897 -1.585 1.00 79.81 116 LYS A C 1
ATOM 885 O O . LYS A 1 116 ? 1.210 11.025 -1.044 1.00 79.81 116 LYS A O 1
#

Secondary structure (DSSP, 8-state):
-----------PPPSTT-GGGS-HHHHHHHHHHHHHHHHHHHHHHHHHHHHT--SSTTHHHHHHHHH-SPPSSHHHHHHHHHHHHS-SS--SSS---HHHHHS--SHHHHHHHHT-

pLDDT: mean 86.42, std 16.99, range [45.75, 98.38]

Solvent-accessible surface area (backbone atoms only — not comparable to full-atom values): 7204 Å² total; per-residue (Å²): 142,84,81,82,96,70,80,81,77,86,81,70,83,74,81,88,73,52,82,84,76,50,55,71,69,56,51,51,54,32,49,54,52,35,50,52,51,64,65,44,49,64,56,52,54,51,45,40,64,74,69,60,47,57,81,52,89,65,41,69,59,49,51,47,63,74,70,51,80,86,54,87,53,42,45,58,28,23,53,52,48,42,48,69,56,53,33,90,80,65,55,80,83,57,77,90,49,61,72,63,38,71,70,36,88,43,43,54,54,18,34,54,55,64,72,108